Protein AF-A0A2P5DHP2-F1 (afdb_monomer_lite)

pLDDT: mean 81.91, std 9.81, range [55.56, 93.88]

Foldseek 3Di:
DPVVVVVVVVVVVVVVVVVVVVVVVVVVVPPPPPAPADEPDDDPVNVVVVCVVAHQWDWHDDPPDIDIHGNDPVVCCCVCPVVVVVVVDDD

Organism: Parasponia andersonii (NCBI:txid3476)

Structure (mmCIF, N/CA/C/O backbone):
data_AF-A0A2P5DHP2-F1
#
_entry.id   AF-A0A2P5DHP2-F1
#
loop_
_atom_site.group_PDB
_atom_site.id
_atom_site.type_symbol
_atom_site.label_atom_id
_atom_site.label_alt_id
_atom_site.label_comp_id
_atom_site.label_asym_id
_atom_site.label_entity_id
_atom_site.label_seq_id
_atom_site.pdbx_PDB_ins_code
_atom_site.Cartn_x
_atom_site.Cartn_y
_atom_site.Cartn_z
_atom_site.occupancy
_atom_site.B_iso_or_equiv
_atom_site.auth_seq_id
_atom_site.auth_comp_id
_atom_site.auth_asym_id
_atom_site.auth_atom_id
_atom_site.pdbx_PDB_model_num
ATOM 1 N N . MET A 1 1 ? 25.014 53.354 -13.837 1.00 60.88 1 MET A N 1
ATOM 2 C CA . MET A 1 1 ? 24.890 52.173 -14.728 1.00 60.88 1 MET A CA 1
ATOM 3 C C . MET A 1 1 ? 24.487 50.923 -13.932 1.00 60.88 1 MET A C 1
ATOM 5 O O . MET A 1 1 ? 24.591 49.807 -14.423 1.00 60.88 1 MET A O 1
ATOM 9 N N . ASP A 1 2 ? 23.951 51.112 -12.721 1.00 70.44 2 ASP A N 1
ATOM 10 C CA . ASP A 1 2 ? 23.991 50.090 -11.668 1.00 70.44 2 ASP A CA 1
ATOM 11 C C . ASP A 1 2 ? 22.611 49.489 -11.378 1.00 70.44 2 ASP A C 1
ATOM 13 O O . ASP A 1 2 ? 22.510 48.360 -10.913 1.00 70.44 2 ASP A O 1
ATOM 17 N N . LEU A 1 3 ? 21.535 50.196 -11.745 1.00 73.94 3 LEU A N 1
ATOM 18 C CA . LEU A 1 3 ? 20.156 49.756 -11.514 1.00 73.94 3 LEU A CA 1
ATOM 19 C C . LEU A 1 3 ? 19.743 48.598 -12.442 1.00 73.94 3 LEU A C 1
ATOM 21 O O . LEU A 1 3 ? 19.144 47.627 -11.994 1.00 73.94 3 LEU A O 1
ATOM 25 N N . LEU A 1 4 ? 20.152 48.653 -13.715 1.00 74.44 4 LEU A N 1
ATOM 26 C CA . LEU A 1 4 ? 19.934 47.577 -14.696 1.00 74.44 4 LEU A CA 1
ATOM 27 C C . LEU A 1 4 ? 20.747 46.312 -14.381 1.00 74.44 4 LEU A C 1
ATOM 29 O O . LEU A 1 4 ? 20.314 45.200 -14.680 1.00 74.44 4 LEU A O 1
ATOM 33 N N . LEU A 1 5 ? 21.939 46.475 -13.799 1.00 76.38 5 LEU A N 1
ATOM 34 C C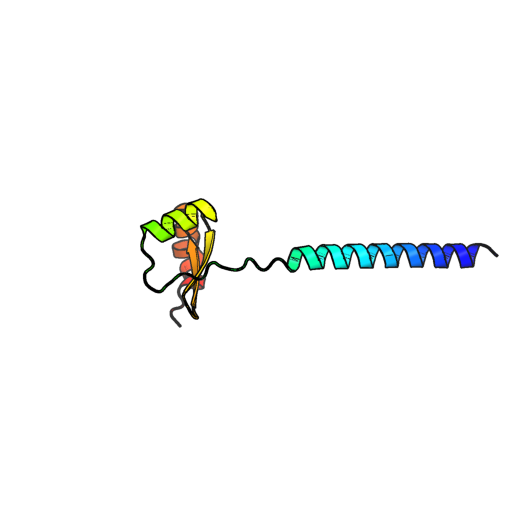A . LEU A 1 5 ? 22.758 45.356 -13.331 1.00 76.38 5 LEU A CA 1
ATOM 35 C C . LEU A 1 5 ? 22.139 44.718 -12.084 1.00 76.38 5 LEU A C 1
ATOM 37 O O . LEU A 1 5 ? 22.055 43.495 -12.017 1.00 76.38 5 LEU A O 1
ATOM 41 N N . PHE A 1 6 ? 21.647 45.536 -11.151 1.00 77.25 6 PHE A N 1
ATOM 42 C CA . PHE A 1 6 ? 20.967 45.082 -9.940 1.00 77.25 6 PHE A CA 1
ATOM 43 C C . PHE A 1 6 ? 19.671 44.309 -10.235 1.00 77.25 6 PHE A C 1
ATOM 45 O O . PHE A 1 6 ? 19.412 43.272 -9.632 1.00 77.25 6 PHE A O 1
ATOM 52 N N . GLU A 1 7 ? 18.878 44.759 -11.208 1.00 81.19 7 GLU A N 1
ATOM 53 C CA . GLU A 1 7 ? 17.654 44.068 -11.627 1.00 81.19 7 GLU A CA 1
ATOM 54 C C . GLU A 1 7 ? 17.951 42.686 -12.234 1.00 81.19 7 GLU A C 1
ATOM 56 O O . GLU A 1 7 ? 17.323 41.683 -11.883 1.00 81.19 7 GLU A O 1
ATOM 61 N N . LYS A 1 8 ? 18.968 42.602 -13.101 1.00 84.50 8 LYS A N 1
ATOM 62 C CA . LYS A 1 8 ? 19.376 41.340 -13.734 1.00 84.50 8 LYS A CA 1
ATOM 63 C C . LYS A 1 8 ? 19.955 40.341 -12.735 1.00 84.50 8 LYS A C 1
ATOM 65 O O . LYS A 1 8 ? 19.696 39.146 -12.870 1.00 84.50 8 LYS A O 1
ATOM 70 N N . THR A 1 9 ? 20.710 40.795 -11.733 1.00 86.31 9 THR A N 1
ATOM 71 C CA . THR A 1 9 ? 21.251 39.907 -10.692 1.00 86.31 9 THR A CA 1
ATOM 72 C C . THR A 1 9 ? 20.158 39.392 -9.758 1.00 86.31 9 THR A C 1
ATOM 74 O O . THR A 1 9 ? 20.172 38.208 -9.418 1.00 86.31 9 THR A O 1
ATOM 77 N N . PHE A 1 10 ? 19.164 40.220 -9.418 1.00 86.75 10 PHE A N 1
ATOM 78 C CA . PHE A 1 10 ? 17.995 39.786 -8.650 1.00 86.75 10 PHE A CA 1
ATOM 79 C C . PHE A 1 10 ? 17.173 38.734 -9.399 1.00 86.75 10 PHE A C 1
ATOM 81 O O . PHE A 1 10 ? 16.859 37.681 -8.839 1.00 86.75 10 PHE A O 1
ATOM 88 N N . LEU A 1 11 ? 16.879 38.972 -10.681 1.00 87.25 11 LEU A N 1
ATOM 89 C CA . LEU A 1 11 ? 16.165 38.006 -11.520 1.00 87.25 11 LEU A CA 1
ATOM 90 C C . LEU A 1 11 ? 16.936 36.686 -11.639 1.00 87.25 11 LEU A C 1
ATOM 92 O O . LEU A 1 11 ? 16.353 35.617 -11.463 1.00 87.25 11 LEU A O 1
ATOM 96 N N . ALA A 1 12 ? 18.250 36.742 -11.867 1.00 88.06 12 ALA A N 1
ATOM 97 C CA . ALA A 1 12 ? 19.083 35.545 -11.954 1.00 88.06 12 ALA A CA 1
ATOM 98 C C . ALA A 1 12 ? 19.070 34.723 -10.652 1.00 88.06 12 ALA A C 1
ATOM 100 O O . ALA A 1 12 ? 18.987 33.495 -10.702 1.00 88.06 12 ALA A O 1
ATOM 101 N N . LEU A 1 13 ? 19.092 35.381 -9.488 1.00 90.25 13 LEU A N 1
ATOM 102 C CA . LEU A 1 13 ? 19.052 34.718 -8.183 1.00 90.25 13 LEU A CA 1
ATOM 103 C C . LEU A 1 13 ? 17.703 34.024 -7.927 1.00 90.25 13 LEU A C 1
ATOM 105 O O . LEU A 1 13 ? 17.667 32.878 -7.470 1.00 90.25 13 LEU A O 1
ATOM 109 N N . VAL A 1 14 ? 16.590 34.685 -8.256 1.00 92.06 14 VAL A N 1
ATOM 110 C CA . VAL A 1 14 ? 15.242 34.108 -8.114 1.00 92.06 14 VAL A CA 1
ATOM 111 C C . VAL A 1 14 ? 15.060 32.900 -9.038 1.00 92.06 14 VAL A C 1
ATOM 113 O O . VAL A 1 14 ? 14.563 31.860 -8.606 1.00 92.06 14 VAL A O 1
ATOM 116 N N . PHE A 1 15 ? 15.528 32.974 -10.286 1.00 93.50 15 PHE A N 1
ATOM 117 C CA . PHE A 1 15 ? 15.473 31.830 -11.201 1.00 93.50 15 PHE A CA 1
ATOM 118 C C . PHE A 1 15 ? 16.362 30.668 -10.741 1.00 93.50 15 PHE A C 1
ATOM 120 O O . PHE A 1 15 ? 15.918 29.519 -10.745 1.00 93.50 15 PHE A O 1
ATOM 127 N N . ALA A 1 16 ? 17.591 30.942 -10.291 1.00 91.62 16 ALA A N 1
ATOM 128 C CA . ALA A 1 16 ? 18.505 29.908 -9.804 1.00 91.62 16 ALA A CA 1
ATOM 129 C C . ALA A 1 16 ? 17.938 29.160 -8.586 1.00 91.62 16 ALA A C 1
ATOM 131 O O . ALA A 1 16 ? 17.979 27.928 -8.526 1.00 91.62 16 ALA A O 1
ATOM 132 N N . THR A 1 17 ? 17.354 29.894 -7.636 1.00 89.44 17 THR A N 1
ATOM 133 C CA . THR A 1 17 ? 16.717 29.310 -6.448 1.00 89.44 17 THR A CA 1
ATOM 134 C C . THR A 1 17 ? 15.460 28.513 -6.802 1.00 89.44 17 THR A C 1
ATOM 136 O O . THR A 1 17 ? 15.306 27.388 -6.322 1.00 89.44 17 THR A O 1
ATOM 139 N N . ALA A 1 18 ? 14.610 29.013 -7.704 1.00 93.06 18 ALA A N 1
ATOM 140 C CA . ALA A 1 18 ? 13.430 28.287 -8.175 1.00 93.06 18 ALA A CA 1
ATOM 141 C C . ALA A 1 18 ? 13.793 26.953 -8.858 1.00 93.06 18 ALA A C 1
ATOM 143 O O . ALA A 1 18 ? 13.177 25.922 -8.574 1.00 93.06 18 ALA A O 1
ATOM 144 N N . ILE A 1 19 ? 14.831 26.941 -9.702 1.00 92.56 19 ILE A N 1
ATOM 145 C CA . ILE A 1 19 ? 15.315 25.724 -10.373 1.00 92.56 19 ILE A CA 1
ATOM 146 C C . ILE A 1 19 ? 15.866 24.722 -9.348 1.00 92.56 19 ILE A C 1
ATOM 148 O O . ILE A 1 19 ? 15.532 23.536 -9.404 1.00 92.56 19 ILE A O 1
ATOM 152 N N . ALA A 1 20 ? 16.661 25.178 -8.374 1.00 91.06 20 ALA A 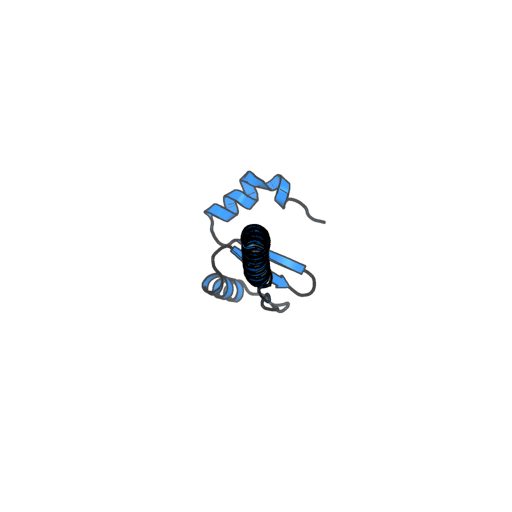N 1
ATOM 153 C CA . ALA A 1 20 ? 17.209 24.311 -7.330 1.00 91.06 20 ALA A CA 1
ATOM 154 C C . ALA A 1 20 ? 16.108 23.654 -6.477 1.00 91.06 20 ALA A C 1
ATOM 156 O O . ALA A 1 20 ? 16.179 22.456 -6.174 1.00 91.06 20 ALA A O 1
ATOM 157 N N . ILE A 1 21 ? 15.055 24.408 -6.144 1.00 89.50 21 ILE A N 1
ATOM 158 C CA . ILE A 1 21 ? 13.881 23.893 -5.429 1.00 89.50 21 ILE A CA 1
ATOM 159 C C . ILE A 1 21 ? 13.155 22.850 -6.286 1.00 89.50 21 ILE A C 1
ATOM 161 O O . ILE A 1 21 ? 12.893 21.743 -5.811 1.00 89.50 21 ILE A O 1
ATOM 165 N N . ALA A 1 22 ? 12.894 23.144 -7.562 1.00 88.25 22 ALA A N 1
ATOM 166 C CA . ALA A 1 22 ? 12.209 22.224 -8.470 1.00 88.25 22 ALA A CA 1
ATOM 167 C C . ALA A 1 22 ? 12.961 20.889 -8.642 1.00 88.25 22 ALA A C 1
ATOM 169 O O . ALA A 1 22 ? 12.352 19.813 -8.597 1.00 88.25 22 ALA A O 1
ATOM 170 N N . VAL A 1 23 ? 14.291 20.931 -8.774 1.00 88.19 23 VAL A N 1
ATOM 171 C CA . VAL A 1 23 ? 15.137 19.729 -8.874 1.00 88.19 23 VAL A CA 1
ATOM 172 C C . VAL A 1 23 ? 15.109 18.922 -7.574 1.00 88.19 23 VAL A C 1
ATOM 174 O O . VAL A 1 23 ? 14.989 17.693 -7.609 1.00 88.19 23 VAL A O 1
ATOM 177 N N . SER A 1 24 ? 15.168 19.597 -6.425 1.00 84.12 24 SER A N 1
ATOM 178 C CA . SER A 1 24 ? 15.121 18.951 -5.109 1.00 84.12 24 SER A CA 1
ATOM 179 C C . SER A 1 24 ? 13.789 18.227 -4.884 1.00 84.12 24 SER A C 1
ATOM 181 O O . SER A 1 24 ? 13.777 17.045 -4.531 1.00 84.12 24 SER A O 1
ATO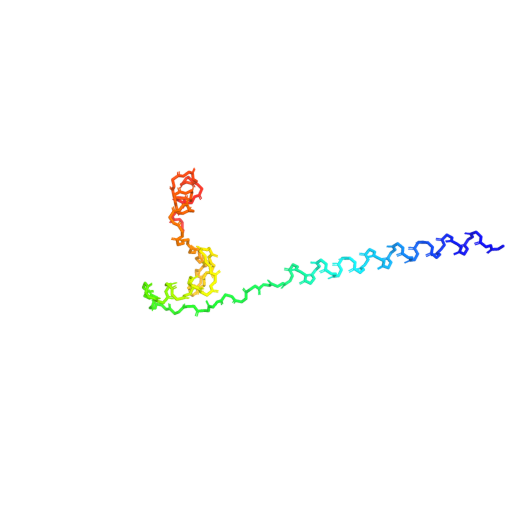M 183 N N . VAL A 1 25 ? 12.664 18.882 -5.194 1.00 84.31 25 VAL A N 1
ATOM 184 C CA . VAL A 1 25 ? 11.316 18.286 -5.117 1.00 84.31 25 VAL A CA 1
ATOM 185 C C . VAL A 1 25 ? 11.168 17.106 -6.083 1.00 84.31 25 VAL A C 1
ATOM 187 O O . VAL A 1 25 ? 10.582 16.079 -5.731 1.00 84.31 25 VAL A O 1
ATOM 190 N N . SER A 1 26 ? 11.744 17.203 -7.282 1.00 78.62 26 SER A N 1
ATOM 191 C CA . SER A 1 26 ? 11.704 16.126 -8.278 1.00 78.62 26 SER A CA 1
ATOM 192 C C . SER A 1 26 ? 12.457 14.874 -7.816 1.00 78.62 26 SER A C 1
ATOM 194 O O . SER A 1 26 ? 11.956 13.759 -7.977 1.00 78.62 26 SER A O 1
ATOM 196 N N . LYS A 1 27 ? 13.619 15.031 -7.164 1.00 75.00 27 LYS A N 1
ATOM 197 C CA . LYS A 1 27 ? 14.368 13.905 -6.575 1.00 75.00 27 LYS A CA 1
ATOM 198 C C . LYS A 1 27 ? 13.609 13.230 -5.430 1.00 75.00 27 LYS A C 1
ATOM 200 O O . LYS A 1 27 ? 13.651 12.005 -5.321 1.00 75.00 27 LYS A O 1
ATOM 205 N N . LEU A 1 28 ? 12.881 14.000 -4.619 1.00 71.62 28 LEU A N 1
ATOM 206 C CA . LEU A 1 28 ? 12.018 13.472 -3.555 1.00 71.62 28 LEU A CA 1
ATOM 207 C C . LEU A 1 28 ? 10.831 12.672 -4.116 1.00 71.62 28 LEU A C 1
ATOM 209 O O . LEU A 1 28 ? 10.554 11.576 -3.632 1.00 71.62 28 LEU A O 1
ATOM 213 N N . ARG A 1 29 ? 10.174 13.154 -5.181 1.00 62.31 29 ARG A N 1
ATOM 214 C CA . ARG A 1 29 ? 9.070 12.429 -5.846 1.00 62.31 29 ARG A CA 1
ATOM 215 C C . ARG A 1 29 ? 9.523 11.184 -6.621 1.00 62.31 29 ARG A C 1
ATOM 217 O O . ARG A 1 29 ? 8.729 10.266 -6.814 1.00 62.31 29 ARG A O 1
ATOM 224 N N . GLY A 1 30 ? 10.777 11.144 -7.071 1.00 55.56 30 GLY A N 1
ATOM 225 C CA . GLY A 1 30 ? 11.312 10.087 -7.934 1.00 55.56 30 GLY A CA 1
ATOM 226 C C . GLY A 1 30 ? 11.643 8.762 -7.241 1.00 55.56 30 GLY A C 1
ATOM 227 O O . GLY A 1 30 ? 11.860 7.763 -7.929 1.00 55.56 30 GLY A O 1
ATOM 228 N N . LYS A 1 31 ? 11.664 8.703 -5.901 1.00 58.22 31 LYS A N 1
ATOM 229 C CA . LYS A 1 31 ? 11.938 7.465 -5.152 1.00 58.22 31 LYS A CA 1
ATOM 230 C C . LYS A 1 31 ? 10.730 6.517 -5.219 1.00 58.22 31 LYS A C 1
ATOM 232 O O . LYS A 1 31 ? 9.982 6.329 -4.266 1.00 58.22 31 LYS A O 1
ATOM 237 N N . ARG A 1 32 ? 10.527 5.891 -6.380 1.00 56.88 32 ARG A N 1
ATOM 238 C CA . ARG A 1 32 ? 9.649 4.728 -6.524 1.00 56.88 32 ARG A CA 1
ATOM 239 C C . ARG A 1 32 ? 10.269 3.606 -5.691 1.00 56.88 32 ARG A C 1
ATOM 241 O O . ARG A 1 32 ? 11.312 3.071 -6.063 1.00 56.88 32 ARG A O 1
ATOM 248 N N . PHE A 1 33 ? 9.655 3.262 -4.563 1.00 59.34 33 PHE A N 1
ATOM 249 C CA . PHE A 1 33 ? 10.035 2.064 -3.823 1.00 59.34 33 PHE A CA 1
ATOM 250 C C . PHE A 1 33 ? 9.876 0.865 -4.765 1.00 59.34 33 PHE A C 1
ATOM 252 O O . PHE A 1 33 ? 8.767 0.567 -5.215 1.00 59.34 33 PHE A O 1
ATOM 259 N N . LYS A 1 34 ? 10.994 0.225 -5.137 1.00 60.69 34 LYS A N 1
ATOM 260 C CA . LYS A 1 34 ? 10.963 -1.049 -5.860 1.00 60.69 34 LYS A CA 1
ATOM 261 C C . LYS A 1 34 ? 10.287 -2.049 -4.927 1.00 60.69 34 LYS A C 1
ATOM 263 O O . LYS A 1 34 ? 10.863 -2.432 -3.915 1.00 60.69 34 LYS A O 1
ATOM 268 N N . LEU A 1 35 ? 9.038 -2.379 -5.241 1.00 66.62 35 LEU A N 1
ATOM 269 C CA . LEU A 1 35 ? 8.253 -3.343 -4.479 1.00 66.62 35 LEU A CA 1
ATOM 270 C C . LEU A 1 35 ? 8.970 -4.697 -4.556 1.00 66.62 35 LEU A C 1
ATOM 272 O O . LEU A 1 35 ? 9.390 -5.066 -5.660 1.00 66.62 35 LEU A O 1
ATOM 276 N N . PRO A 1 36 ? 9.132 -5.423 -3.439 1.00 64.56 36 PRO A N 1
ATOM 277 C CA . PRO A 1 36 ? 9.685 -6.766 -3.497 1.00 64.56 36 PRO A CA 1
ATOM 278 C C . PRO A 1 36 ? 8.786 -7.623 -4.407 1.00 64.56 36 PRO A C 1
ATOM 280 O O . PRO A 1 36 ? 7.564 -7.606 -4.225 1.00 64.56 36 PRO A O 1
ATOM 283 N N . PRO A 1 37 ? 9.340 -8.311 -5.424 1.00 65.44 37 PRO A N 1
ATOM 284 C CA . PRO A 1 37 ? 8.579 -9.281 -6.194 1.00 65.44 37 PRO A CA 1
ATOM 285 C C . PRO A 1 37 ? 8.295 -10.457 -5.268 1.00 65.44 37 PRO A C 1
ATOM 287 O O . PRO A 1 37 ? 9.225 -11.109 -4.798 1.00 65.44 37 PRO A O 1
ATOM 290 N N . VAL A 1 38 ? 7.023 -10.694 -4.966 1.00 70.12 38 VAL A N 1
ATOM 291 C CA . VAL A 1 38 ? 6.646 -11.801 -4.094 1.00 70.12 38 VAL A CA 1
ATOM 292 C C . VAL A 1 38 ? 6.085 -12.921 -4.961 1.00 70.12 38 VAL A C 1
ATOM 294 O O . VAL A 1 38 ? 5.294 -12.671 -5.873 1.00 70.12 38 VAL A O 1
ATOM 297 N N . GLY A 1 39 ? 6.603 -14.134 -4.754 1.00 67.00 39 GLY A N 1
ATOM 298 C CA . GLY A 1 39 ? 6.230 -15.313 -5.532 1.00 67.00 39 GLY A CA 1
ATOM 299 C C . GLY A 1 39 ? 4.787 -15.753 -5.275 1.00 67.00 39 GLY A C 1
ATOM 300 O O . GLY A 1 39 ? 4.124 -15.256 -4.371 1.00 67.00 39 GLY A O 1
ATOM 301 N N . ASN A 1 40 ? 4.314 -16.728 -6.054 1.00 67.00 40 ASN A N 1
ATOM 302 C CA . ASN A 1 40 ? 2.936 -17.235 -5.965 1.00 67.00 40 ASN A CA 1
ATOM 303 C C . ASN A 1 40 ? 2.609 -17.994 -4.667 1.00 67.00 40 ASN A C 1
ATOM 305 O O . ASN A 1 40 ? 1.440 -18.282 -4.433 1.00 67.00 40 ASN A O 1
ATOM 309 N N . ASN A 1 41 ? 3.603 -18.340 -3.843 1.00 69.38 41 ASN A N 1
ATOM 310 C CA . ASN A 1 41 ? 3.393 -19.089 -2.605 1.00 69.38 41 ASN A CA 1
ATOM 311 C C . ASN A 1 41 ? 3.697 -18.213 -1.388 1.00 69.38 41 ASN A C 1
ATOM 313 O O . ASN A 1 41 ? 4.727 -18.354 -0.738 1.00 69.38 41 ASN A O 1
ATOM 317 N N . LEU A 1 42 ? 2.822 -17.238 -1.164 1.00 73.62 42 LEU A N 1
ATOM 318 C CA . LEU A 1 42 ? 2.922 -16.271 -0.081 1.00 73.62 42 LEU A CA 1
ATOM 319 C C . LEU A 1 42 ? 2.251 -16.841 1.170 1.00 73.62 42 LEU A C 1
ATOM 321 O O . LEU A 1 42 ? 1.023 -16.885 1.248 1.00 73.62 42 LEU A O 1
ATOM 325 N N . ASN A 1 43 ? 3.043 -17.270 2.153 1.00 80.81 43 ASN A N 1
ATOM 326 C CA . ASN A 1 43 ? 2.500 -17.744 3.420 1.00 80.81 43 ASN A CA 1
ATOM 327 C C . ASN A 1 43 ? 2.219 -16.579 4.380 1.00 80.81 43 ASN A C 1
ATOM 329 O O . ASN A 1 43 ? 2.785 -15.488 4.281 1.00 80.81 43 ASN A O 1
ATOM 333 N N . HIS A 1 44 ? 1.368 -16.833 5.376 1.00 80.56 44 HIS A N 1
ATOM 334 C CA . HIS A 1 44 ? 1.078 -15.867 6.439 1.00 80.56 44 HIS A CA 1
ATOM 335 C C . HIS A 1 44 ? 2.329 -15.493 7.261 1.00 80.56 44 HIS A C 1
ATOM 337 O O . HIS A 1 44 ? 2.418 -14.371 7.756 1.00 80.56 44 HIS A O 1
ATOM 343 N N . HIS A 1 45 ? 3.319 -16.390 7.353 1.00 84.25 45 HIS A N 1
ATOM 344 C CA . HIS A 1 45 ? 4.622 -16.104 7.961 1.00 84.25 45 HIS A CA 1
ATOM 345 C C . HIS A 1 45 ? 5.458 -15.119 7.131 1.00 84.25 45 HIS A C 1
ATOM 347 O O . HIS A 1 45 ? 5.938 -14.130 7.682 1.00 84.25 45 HIS A O 1
ATOM 353 N N . ASP A 1 46 ? 5.557 -15.324 5.814 1.00 82.12 46 ASP A N 1
ATOM 354 C CA . ASP A 1 46 ? 6.313 -14.436 4.916 1.00 82.12 46 ASP A CA 1
ATOM 355 C C . ASP A 1 46 ? 5.714 -13.023 4.901 1.00 82.12 46 ASP A C 1
ATOM 357 O O . ASP A 1 46 ? 6.431 -12.020 4.930 1.00 82.12 46 ASP A O 1
ATOM 361 N N . LEU A 1 47 ? 4.378 -12.931 4.923 1.00 81.25 47 LEU A N 1
ATOM 362 C CA . LEU A 1 47 ? 3.675 -11.658 5.089 1.00 81.25 47 LEU A CA 1
ATOM 363 C C . LEU A 1 47 ? 4.022 -10.997 6.420 1.00 81.25 47 LEU A C 1
ATOM 365 O O . LEU A 1 47 ? 4.309 -9.803 6.439 1.00 81.25 47 LEU A O 1
ATOM 369 N N . ALA A 1 48 ? 4.024 -11.747 7.523 1.00 84.00 48 ALA A N 1
ATOM 370 C CA . ALA A 1 48 ? 4.363 -11.203 8.834 1.00 84.00 48 ALA A CA 1
ATOM 371 C C . ALA A 1 48 ? 5.807 -10.671 8.885 1.00 84.00 48 ALA A C 1
ATOM 373 O O . ALA A 1 48 ? 6.052 -9.624 9.485 1.00 84.00 48 ALA A O 1
ATOM 374 N N . GLU A 1 49 ? 6.762 -11.336 8.233 1.00 85.00 49 GLU A N 1
ATOM 375 C CA . GLU A 1 49 ? 8.144 -10.854 8.123 1.00 85.00 49 GLU A CA 1
ATOM 376 C C . GLU A 1 49 ? 8.263 -9.592 7.263 1.00 85.00 49 GLU A C 1
ATOM 378 O O . GLU A 1 49 ? 8.939 -8.633 7.649 1.00 85.00 49 GLU A O 1
ATOM 383 N N . LEU A 1 50 ? 7.563 -9.545 6.127 1.00 81.38 50 LEU A N 1
ATOM 384 C CA . LEU A 1 50 ? 7.495 -8.349 5.288 1.00 81.38 50 LEU A CA 1
ATOM 385 C C . LEU A 1 50 ? 6.884 -7.169 6.050 1.00 81.38 50 LEU A C 1
ATOM 387 O O . LEU A 1 50 ? 7.411 -6.060 5.989 1.00 81.38 50 LEU A O 1
ATOM 391 N N . LEU A 1 51 ? 5.825 -7.404 6.819 1.00 81.75 51 LEU A N 1
ATOM 392 C CA . LEU A 1 51 ? 5.172 -6.381 7.633 1.00 81.75 51 LEU A CA 1
ATOM 393 C C . LEU A 1 51 ? 6.078 -5.874 8.760 1.00 81.75 51 LEU A C 1
ATOM 395 O O . LEU A 1 51 ? 6.136 -4.671 8.992 1.00 81.75 51 LEU A O 1
ATOM 399 N N . LYS A 1 52 ? 6.874 -6.744 9.396 1.00 85.12 52 LYS A N 1
ATOM 400 C CA . LYS A 1 52 ? 7.908 -6.305 10.353 1.00 85.12 52 LYS A CA 1
ATOM 401 C C . LYS A 1 52 ? 8.948 -5.387 9.705 1.00 85.12 52 LYS A C 1
ATOM 403 O O . LYS A 1 52 ? 9.459 -4.487 10.362 1.00 85.12 52 LYS A O 1
ATOM 408 N N . LYS A 1 53 ? 9.271 -5.609 8.428 1.00 84.94 53 LYS A N 1
ATOM 409 C CA . LYS A 1 53 ? 10.295 -4.848 7.698 1.00 84.94 53 LYS A CA 1
ATOM 410 C C . LYS A 1 53 ? 9.781 -3.532 7.107 1.00 84.94 53 LYS A C 1
ATOM 412 O O . LYS A 1 53 ? 10.521 -2.552 7.087 1.00 84.94 53 LYS A O 1
ATOM 417 N N . TYR A 1 54 ? 8.557 -3.520 6.584 1.00 83.06 54 TYR A N 1
ATOM 418 C CA . TYR A 1 54 ? 7.984 -2.388 5.844 1.00 83.06 54 TYR A CA 1
A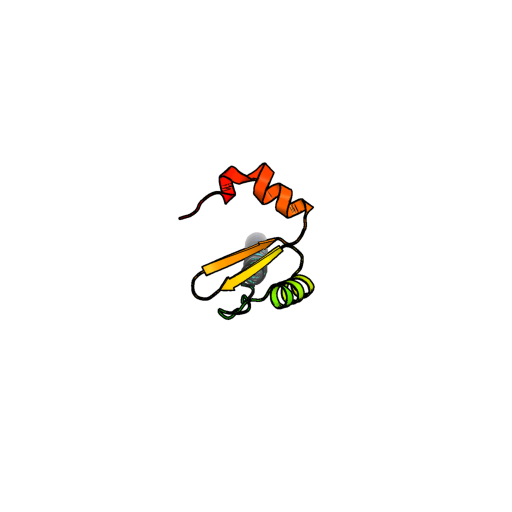TOM 419 C C . TYR A 1 54 ? 6.908 -1.617 6.623 1.00 83.06 54 TYR A C 1
ATOM 421 O O . TYR A 1 54 ? 6.523 -0.531 6.195 1.00 83.06 54 TYR A O 1
ATOM 429 N N . GLY A 1 55 ? 6.471 -2.136 7.770 1.00 85.94 55 GLY A N 1
ATOM 430 C CA . GLY A 1 55 ? 5.456 -1.536 8.629 1.00 85.94 55 GLY A CA 1
ATOM 431 C C . GLY A 1 55 ? 4.037 -2.024 8.336 1.00 85.94 55 GLY A C 1
ATOM 432 O O . GLY A 1 55 ? 3.798 -2.861 7.463 1.00 85.94 55 GLY A O 1
ATOM 433 N N . ASP A 1 56 ? 3.085 -1.460 9.081 1.00 86.19 56 ASP A N 1
ATOM 434 C CA . ASP A 1 56 ? 1.697 -1.937 9.126 1.00 86.19 56 ASP A CA 1
ATOM 435 C C . ASP A 1 56 ? 0.897 -1.729 7.833 1.00 86.19 56 ASP A C 1
ATOM 437 O O . ASP A 1 56 ? -0.149 -2.352 7.631 1.00 86.19 56 ASP A O 1
ATOM 441 N N . VAL A 1 57 ? 1.376 -0.833 6.967 1.00 88.50 57 VAL A N 1
ATOM 442 C CA . VAL A 1 57 ? 0.818 -0.571 5.641 1.00 88.50 57 VAL A CA 1
ATOM 443 C C . VAL A 1 57 ? 1.940 -0.705 4.634 1.00 88.50 57 VAL A C 1
ATOM 445 O O . VAL A 1 57 ? 2.856 0.116 4.584 1.00 88.50 57 VAL A O 1
ATOM 448 N N . SER A 1 58 ? 1.860 -1.738 3.806 1.00 86.75 58 SER A N 1
ATOM 449 C CA . SER A 1 58 ? 2.861 -1.993 2.779 1.00 86.75 58 SER A CA 1
ATOM 450 C C . SER A 1 58 ? 2.207 -2.372 1.460 1.00 86.75 58 SER A C 1
ATOM 452 O O . SER A 1 58 ? 1.102 -2.909 1.404 1.00 86.75 58 SER A O 1
ATOM 454 N N . VAL A 1 59 ? 2.888 -2.040 0.368 1.00 85.81 59 VAL A N 1
ATOM 455 C CA . VAL A 1 59 ? 2.458 -2.414 -0.977 1.00 85.81 59 VAL A CA 1
ATOM 456 C C . VAL A 1 59 ? 3.321 -3.582 -1.431 1.00 85.81 59 VAL A C 1
ATOM 458 O O . VAL A 1 59 ? 4.544 -3.561 -1.294 1.00 85.81 59 VAL A O 1
ATOM 461 N N . LEU A 1 60 ? 2.674 -4.591 -1.992 1.00 85.19 60 LEU A N 1
ATOM 462 C CA . LEU A 1 60 ? 3.275 -5.820 -2.482 1.00 85.19 60 LEU A CA 1
ATOM 463 C C . LEU A 1 60 ? 2.931 -5.968 -3.974 1.00 85.19 60 LEU A C 1
ATOM 465 O O . LEU A 1 60 ? 1.874 -5.529 -4.436 1.00 85.19 60 LEU A O 1
ATOM 469 N N . ARG A 1 61 ? 3.832 -6.570 -4.754 1.00 83.94 61 ARG A N 1
ATOM 470 C CA . ARG A 1 61 ? 3.562 -6.944 -6.146 1.00 83.94 61 ARG A CA 1
ATOM 471 C C . ARG A 1 61 ? 3.560 -8.466 -6.302 1.00 83.94 61 ARG A C 1
ATOM 473 O O . ARG A 1 61 ? 4.611 -9.090 -6.185 1.00 83.94 61 ARG A O 1
ATOM 480 N N . MET A 1 62 ? 2.382 -9.026 -6.577 1.00 81.69 62 MET A N 1
ATOM 481 C CA . MET A 1 62 ? 2.131 -10.447 -6.834 1.00 81.69 62 MET A CA 1
ATOM 482 C C . MET A 1 62 ? 1.894 -10.627 -8.331 1.00 81.69 62 MET A C 1
ATOM 484 O O . MET A 1 62 ? 0.794 -10.399 -8.836 1.00 81.69 62 MET A O 1
ATOM 488 N N . GLY A 1 63 ? 2.959 -10.952 -9.065 1.00 82.44 63 GLY A N 1
ATOM 489 C CA . GLY A 1 63 ? 2.920 -11.003 -10.527 1.00 82.44 63 GLY A CA 1
ATOM 490 C C . GLY A 1 63 ? 2.453 -9.672 -11.137 1.00 82.44 63 GLY A C 1
ATOM 491 O O . GLY A 1 63 ? 3.125 -8.640 -11.013 1.00 82.44 63 GLY A O 1
ATOM 492 N N . GLN A 1 64 ? 1.293 -9.691 -11.802 1.00 81.75 64 GLN A N 1
ATOM 493 C CA . GLN A 1 64 ? 0.673 -8.496 -12.389 1.00 81.75 64 GLN A CA 1
ATOM 494 C C . GLN A 1 64 ? -0.172 -7.692 -11.388 1.00 81.75 64 GLN A C 1
ATOM 496 O O . GLN A 1 64 ? -0.367 -6.492 -11.585 1.00 81.75 64 GLN A O 1
ATOM 501 N N . HIS A 1 65 ? -0.610 -8.308 -10.288 1.00 82.88 65 HIS A N 1
ATOM 502 C CA . HIS A 1 65 ? -1.449 -7.660 -9.287 1.00 82.88 65 HIS A CA 1
ATOM 503 C C . HIS A 1 65 ? -0.600 -6.878 -8.285 1.00 82.88 65 HIS A C 1
ATOM 505 O O . HIS A 1 65 ? 0.390 -7.366 -7.732 1.00 82.88 65 HIS A O 1
ATOM 511 N N . ARG A 1 66 ? -0.995 -5.631 -8.029 1.00 85.75 66 ARG A N 1
ATOM 512 C CA . ARG A 1 66 ? -0.442 -4.820 -6.946 1.00 85.75 66 ARG A CA 1
ATOM 513 C C . ARG A 1 66 ? -1.425 -4.860 -5.785 1.00 85.75 66 ARG A C 1
ATOM 515 O O . ARG A 1 66 ? -2.556 -4.420 -5.943 1.00 85.75 66 ARG A O 1
ATOM 522 N N . LEU A 1 67 ? -0.981 -5.369 -4.643 1.00 86.44 67 LEU A N 1
ATOM 523 C CA . LEU A 1 67 ? -1.800 -5.509 -3.445 1.00 86.44 67 LEU A CA 1
ATOM 524 C C . LEU A 1 67 ? -1.309 -4.530 -2.380 1.00 86.44 67 LEU A C 1
ATOM 526 O O . LEU A 1 67 ? -0.108 -4.284 -2.259 1.00 86.44 67 LEU A O 1
ATOM 530 N N . MET A 1 68 ? -2.234 -3.975 -1.608 1.00 87.44 68 MET A N 1
ATOM 531 C CA . MET A 1 68 ? -1.925 -3.236 -0.388 1.00 87.44 68 MET A CA 1
ATOM 532 C C . MET A 1 68 ? -2.267 -4.136 0.796 1.00 87.44 68 MET A C 1
ATOM 534 O O . MET A 1 68 ? -3.387 -4.629 0.893 1.00 87.44 68 MET A O 1
ATOM 538 N N . VAL A 1 69 ? -1.295 -4.371 1.671 1.00 87.50 69 VAL A N 1
ATOM 539 C CA . VAL A 1 69 ? -1.454 -5.182 2.877 1.00 87.50 69 VAL A CA 1
ATOM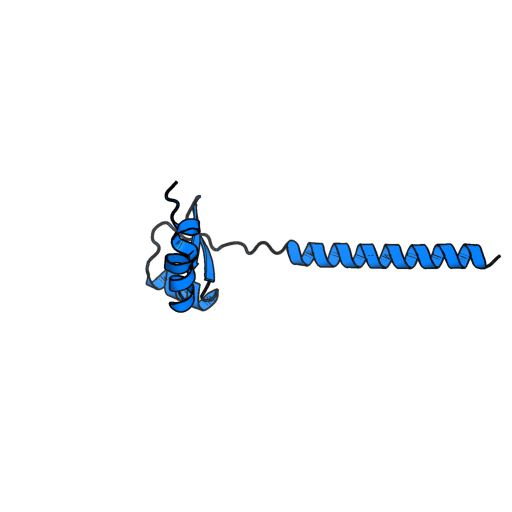 540 C C . VAL A 1 69 ? -1.592 -4.240 4.064 1.00 87.50 69 VAL A C 1
ATOM 542 O O . VAL A 1 69 ? -0.752 -3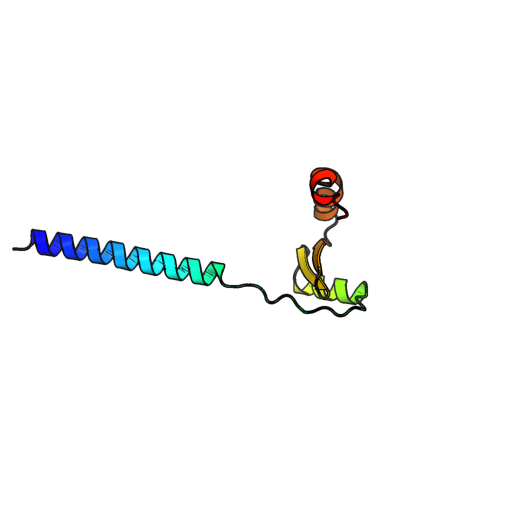.360 4.260 1.00 87.50 69 VAL A O 1
ATOM 545 N N . VAL A 1 70 ? -2.655 -4.438 4.843 1.00 90.56 70 VAL A N 1
ATOM 546 C CA . VAL A 1 70 ? -2.941 -3.701 6.077 1.00 90.56 70 VAL A CA 1
ATOM 547 C C . VAL A 1 70 ? -2.961 -4.706 7.223 1.00 90.56 70 VAL A C 1
ATOM 549 O O . VAL A 1 70 ? -3.835 -5.569 7.264 1.00 90.56 70 VAL A O 1
ATOM 552 N N . SER A 1 71 ? -1.995 -4.623 8.137 1.00 88.62 71 SER A N 1
ATOM 553 C CA . SER A 1 71 ? -1.879 -5.556 9.270 1.00 88.62 71 SER A CA 1
ATOM 554 C C . SER A 1 71 ? -2.475 -5.020 10.570 1.00 88.62 71 SER A C 1
ATOM 556 O O . SER A 1 71 ? -2.899 -5.795 11.425 1.00 88.62 71 SER A O 1
ATOM 558 N N . SER A 1 72 ? -2.515 -3.697 10.738 1.00 90.44 72 SER A N 1
ATOM 559 C CA . SER A 1 72 ? -3.012 -3.080 11.967 1.00 90.44 72 SER A CA 1
ATOM 560 C C . SER A 1 72 ? -4.527 -3.223 12.081 1.00 90.44 72 SER A C 1
ATOM 562 O O . SER A 1 72 ? -5.266 -2.798 11.195 1.00 90.44 72 SER A O 1
ATOM 564 N N . SER A 1 73 ? -5.001 -3.744 13.216 1.00 90.44 73 SER A N 1
ATOM 565 C CA . SER A 1 73 ? -6.435 -3.916 13.502 1.00 90.44 73 SER A CA 1
ATOM 566 C C . SER A 1 73 ? -7.224 -2.605 13.382 1.00 90.44 73 SER A C 1
ATOM 568 O O . SER A 1 73 ? -8.311 -2.570 12.803 1.00 90.44 73 SER A O 1
ATOM 570 N N . LYS A 1 74 ? -6.647 -1.491 13.854 1.00 92.88 74 LYS A N 1
ATOM 571 C CA . LYS A 1 74 ? -7.285 -0.169 13.781 1.00 92.88 74 LYS A CA 1
ATOM 572 C C . LYS A 1 74 ? -7.485 0.278 12.330 1.00 92.88 74 LYS A C 1
ATOM 574 O O . LYS A 1 74 ? -8.574 0.724 11.978 1.00 92.88 74 LYS A O 1
ATOM 579 N N . LEU A 1 75 ? -6.456 0.116 11.499 1.00 90.94 75 LEU A N 1
ATOM 580 C CA . LEU A 1 75 ? -6.502 0.483 10.082 1.00 90.94 75 LEU A CA 1
ATOM 581 C C . LEU A 1 75 ? -7.383 -0.474 9.278 1.00 90.94 75 LEU A C 1
ATOM 583 O O . LEU A 1 75 ? -8.141 -0.031 8.423 1.00 90.94 75 LEU A O 1
ATOM 587 N N . ALA A 1 76 ? -7.348 -1.772 9.582 1.00 91.06 76 ALA A N 1
ATOM 588 C CA . ALA A 1 76 ? -8.218 -2.757 8.951 1.00 91.06 76 ALA A CA 1
ATOM 589 C C . ALA A 1 76 ? -9.697 -2.432 9.202 1.00 91.06 76 ALA A C 1
ATOM 591 O O . ALA A 1 76 ? -10.498 -2.479 8.273 1.00 91.06 76 ALA A O 1
ATOM 592 N N . LYS A 1 77 ? -10.057 -2.019 10.426 1.00 93.88 77 LYS A N 1
ATOM 593 C CA . LYS A 1 77 ? -11.411 -1.542 10.736 1.00 93.88 77 LYS A CA 1
ATOM 594 C C . LYS A 1 77 ? -11.780 -0.311 9.907 1.00 93.88 77 LYS A C 1
ATOM 596 O O . LYS A 1 77 ? -12.888 -0.234 9.390 1.00 93.88 77 LYS A O 1
ATOM 601 N N . GLU A 1 78 ? -10.865 0.639 9.754 1.00 92.19 78 GLU A N 1
ATOM 602 C CA . GLU A 1 78 ? -11.118 1.854 8.976 1.00 92.19 78 GLU A CA 1
ATOM 603 C C . GLU A 1 78 ? -11.317 1.561 7.481 1.00 92.19 78 GLU A C 1
ATOM 605 O O . GLU A 1 78 ? -12.255 2.068 6.870 1.00 92.19 78 GLU A O 1
ATOM 610 N N . VAL A 1 79 ? -10.487 0.693 6.904 1.00 90.88 79 VAL A N 1
ATOM 611 C CA . VAL A 1 79 ? -10.556 0.315 5.485 1.00 90.88 79 VAL A CA 1
ATOM 612 C C . VAL A 1 79 ? -11.784 -0.547 5.195 1.00 90.88 79 VAL A C 1
ATOM 614 O O . VAL A 1 79 ? -12.526 -0.261 4.261 1.00 90.88 79 VAL A O 1
ATOM 617 N N . LEU A 1 80 ? -12.016 -1.591 5.996 1.00 90.06 80 LEU A N 1
ATOM 618 C CA . LEU A 1 80 ? -13.059 -2.583 5.724 1.00 90.06 80 LEU A CA 1
ATOM 619 C C . LEU A 1 80 ? -14.450 -2.136 6.181 1.00 90.06 80 LEU A C 1
ATOM 621 O O . LEU A 1 80 ? -15.435 -2.517 5.556 1.00 90.06 80 LEU A O 1
ATOM 625 N N . VAL A 1 81 ? -14.547 -1.353 7.261 1.00 91.81 81 VAL A N 1
ATOM 626 C CA . VAL A 1 81 ? -15.837 -0.933 7.832 1.00 91.81 81 VAL A CA 1
ATOM 627 C C . VAL A 1 81 ? -16.160 0.496 7.422 1.00 91.81 81 VAL A C 1
ATOM 629 O O . VAL A 1 81 ? -17.144 0.720 6.725 1.00 91.81 81 VAL A O 1
ATOM 632 N N . THR A 1 82 ? -15.331 1.466 7.817 1.00 92.81 82 THR A N 1
ATOM 633 C CA . THR A 1 82 ? -15.630 2.889 7.584 1.00 92.81 82 THR A CA 1
ATOM 634 C C . THR A 1 82 ? -15.615 3.234 6.098 1.00 92.81 82 THR A C 1
ATOM 636 O O . THR A 1 82 ? -16.486 3.955 5.621 1.00 92.81 82 THR A O 1
ATOM 639 N N . LYS A 1 83 ? -14.640 2.698 5.357 1.00 91.62 83 LYS A N 1
ATOM 640 C CA . LYS A 1 83 ? -14.457 2.934 3.920 1.00 91.62 83 LYS A CA 1
ATOM 641 C C . LYS A 1 83 ? -14.813 1.723 3.057 1.00 91.62 83 LYS A C 1
ATOM 643 O O . LYS A 1 83 ? -14.411 1.654 1.899 1.00 91.62 83 LYS A O 1
ATOM 648 N N . GLY A 1 84 ? -15.603 0.787 3.585 1.00 86.94 84 GLY A N 1
ATOM 649 C CA . GLY A 1 84 ? -15.916 -0.472 2.901 1.00 86.94 84 GLY A CA 1
ATOM 650 C C . GLY A 1 84 ? -16.546 -0.297 1.512 1.00 86.94 84 GLY A C 1
ATOM 651 O O . GLY A 1 84 ? -16.333 -1.134 0.642 1.00 86.94 84 GLY A O 1
ATOM 652 N N . VAL A 1 85 ? -17.258 0.810 1.264 1.00 89.12 85 VAL A N 1
ATOM 653 C CA . VAL A 1 85 ? -17.826 1.132 -0.061 1.00 89.12 85 VAL A CA 1
ATOM 654 C C . VAL A 1 85 ? -16.732 1.449 -1.090 1.00 89.12 85 VAL A C 1
ATOM 656 O O . VAL A 1 85 ? -16.835 1.029 -2.238 1.00 89.12 85 VAL A O 1
ATOM 659 N N . GLU A 1 86 ? -15.660 2.137 -0.684 1.00 88.88 86 GLU A N 1
ATOM 660 C CA . GLU A 1 86 ? -14.534 2.495 -1.562 1.00 88.88 86 GLU A CA 1
ATOM 661 C C . GLU A 1 86 ? -13.653 1.278 -1.876 1.00 88.88 86 GLU A C 1
ATOM 663 O O . GLU A 1 86 ? -13.158 1.127 -2.992 1.00 88.88 86 GLU A O 1
ATOM 668 N N . PHE A 1 87 ? -13.477 0.388 -0.896 1.00 86.00 87 PHE A N 1
ATOM 669 C CA . PHE A 1 87 ? -12.621 -0.797 -1.006 1.00 86.00 87 PHE A CA 1
ATOM 670 C C . PHE A 1 87 ? -13.382 -2.086 -1.358 1.00 86.00 87 PHE A C 1
ATOM 672 O O . PHE A 1 87 ? -12.777 -3.150 -1.456 1.00 86.00 87 PHE A O 1
ATOM 679 N N . GLY A 1 88 ? -14.698 -2.008 -1.569 1.00 84.25 88 GLY A N 1
ATOM 680 C CA . GLY A 1 88 ? -15.572 -3.157 -1.821 1.00 84.25 88 GLY A CA 1
ATOM 681 C C . GLY A 1 88 ? -15.632 -3.631 -3.276 1.00 84.25 88 GLY A C 1
ATOM 682 O O . GLY A 1 88 ? -16.371 -4.572 -3.568 1.00 84.25 88 GLY A O 1
ATOM 683 N N . SER A 1 89 ? -14.889 -2.998 -4.192 1.00 85.69 89 SER A N 1
ATOM 684 C CA . SER A 1 89 ? -14.855 -3.408 -5.601 1.00 85.69 89 SER A CA 1
ATOM 685 C C . SER A 1 89 ? -14.203 -4.787 -5.771 1.00 85.69 89 SER A C 1
ATOM 687 O O . SER A 1 89 ? -13.199 -5.093 -5.131 1.00 85.69 89 SER A O 1
ATOM 689 N N . ARG A 1 90 ? -14.768 -5.617 -6.656 1.00 79.19 90 ARG A N 1
ATOM 690 C CA . ARG A 1 90 ? -14.293 -6.982 -6.975 1.00 79.19 90 ARG A CA 1
ATOM 691 C C . ARG A 1 90 ? -14.006 -7.186 -8.470 1.00 79.19 90 ARG A C 1
ATOM 693 O O . ARG A 1 90 ? -14.085 -8.312 -8.950 1.00 79.19 90 ARG A O 1
ATOM 700 N N . THR A 1 91 ? -13.762 -6.094 -9.193 1.00 65.62 91 THR A N 1
ATOM 701 C CA . THR A 1 91 ? -13.393 -6.100 -10.621 1.00 65.62 91 THR A CA 1
ATOM 702 C C . THR A 1 91 ? -12.060 -6.778 -10.875 1.00 65.62 91 THR A C 1
ATOM 704 O O . THR A 1 91 ? -11.129 -6.510 -10.079 1.00 65.62 91 THR A O 1
#

Secondary structure (DSSP, 8-state):
--HHHHHHHHHHHHHHHHHHHHHHHHHHHT------EE-S---HHHHHHHHHHH-SEEEEEETTEEEEEE--HHHHHIIIIITHHHH----

Radius of gyration: 23.55 Å; chains: 1; bounding box: 43×71×28 Å

InterPro domains:
  IPR001128 Cytochrome P450 [PF00067] (41-90)
  IPR002401 Cytochrome P450, E-class, group I [PR00463] (51-70)
  IPR002401 Cytochrome P450, E-class, group I [PR00463] (75-91)
  IPR036396 Cytochrome P450 superfamily [G3DSA:1.10.630.10] (26-91)
  IPR036396 Cytochrome P450 superfamily [SSF48264] (40-90)

Sequence (91 aa):
MDLLLFEKTFLALVFATAIAIAVSVSKLRGKRFKLPPVGNNLNHHDLAELLKKYGDVSVLRMGQHRLMVVSSSKLAKEVLVTKGVEFGSRT